Protein 4R3L (pdb70)

GO terms:
  GO:0004596 protein-N-terminal amino-acid acetyltransferase activity (F, IDA)
  GO:0008999 protein-N-terminal-alanine acetyltransferase activity (F, EXP)
  GO:1990189 protein N-terminal-serine acetyltransferase activity (F, EXP)

Foldseek 3Di:
DKDKDFDDLVQLVLVLVQCVVWHDPRDDSVVQVVQCVPVRQLWMFIDDPNHTFKIWGKDWDWAFDLQDPDGDIFIEIETEDIGGHPVPPPPCPRVVSVVSSVVCCCPVVVGFKYKYKDFPPPVVVVVSCVVVVWDQRDKAALPDPVRTIIGITMDTD

Organism: Saccharolobus solfataricus (strain ATCC 35092 / DSM 1617 / JCM 11322 / P2) (NCBI:txid273057)

CATH classification: 3.40.630.30

Secondary structure (DSSP, 8-state):
--EEEE--GGGHHHHHHHHHHH-S----HHHHHHHHHHHGGG-EEEEETTEEEEEEEEEEEEEE-SS-SS--EEEEEEEEEEEE-GGG-SSSHHHHHHHHHHHHHHHHH--SEEEEEEETT-HHHHHHHHHTT-EEEEEETT-STTS--EEEEEEE-/--

Solvent-accessible surface area: 8503 Å² total; per-residue (Å²): 167,48,89,56,78,58,8,144,73,123,4,1,107,64,0,26,104,0,0,102,126,38,31,78,32,73,45,51,108,144,45,0,20,85,18,19,141,99,36,17,100,0,0,27,0,0,21,24,134,143,56,4,2,0,0,0,0,0,111,22,28,166,13,124,13,22,58,98,182,137,106,32,92,17,98,25,0,13,4,6,4,24,9,13,22,110,132,66,110,238,97,32,3,22,55,49,0,0,99,15,0,22,123,7,0,86,85,76,31,111,6,56,0,0,17,3,10,1,41,58,80,46,173,98,16,18,42,34,10,80,178,30,91,0,122,100,50,102,67,42,167,42,82,12,119,108,44,40,53,0,49,8,0,1,61,80,51,20,16

Structure (mmCIF, N/CA/C/O backbone):
data_4R3L
#
_entry.id   4R3L
#
_cell.length_a   35.185
_cell.length_b   58.004
_cell.length_c   84.109
_cell.angle_alpha   90
_cell.angle_beta   90
_cell.angle_gamma   90
#
_symmetry.space_group_name_H-M   'P 21 21 21'
#
loop_
_entity.id
_entity.type
_entity.pdbx_description
1 polymer 'Uncharacterized N-acetyltransferase SSO0209'
2 polymer 'N-terminal 6-mer peptide from Alba'
3 non-polymer 'COENZYME A'
4 water water
#
loop_
_atom_site.group_PDB
_atom_site.id
_atom_site.type_symbol
_atom_site.label_atom_id
_atom_site.label_alt_id
_atom_site.label_comp_id
_atom_site.label_asym_id
_atom_site.label_entity_id
_atom_site.label_seq_id
_atom_site.pdbx_PDB_ins_code
_atom_site.Cartn_x
_atom_site.Cartn_y
_atom_site.Cartn_z
_atom_site.occupancy
_atom_site.B_iso_or_equiv
_atom_site.auth_seq_id
_atom_site.auth_comp_id
_atom_site.auth_asym_id
_atom_site.auth_atom_id
_atom_site.pdbx_PDB_model_num
ATOM 1 N N . ASP A 1 11 ? 8.450 52.438 30.298 1.00 44.57 11 ASP A N 1
ATOM 2 C CA . ASP A 1 11 ? 7.119 52.452 29.695 1.00 40.95 11 ASP A CA 1
ATOM 3 C C . ASP A 1 11 ? 6.595 53.868 29.488 1.00 37.86 11 ASP A C 1
ATOM 4 O O . ASP A 1 11 ? 6.901 54.775 30.272 1.00 39.23 11 ASP A O 1
ATOM 9 N N . PHE A 1 12 ? 5.798 54.045 28.437 1.00 26.71 12 PHE A N 1
ATOM 10 C CA . PHE A 1 12 ? 5.136 55.316 28.176 1.00 25.68 12 PHE A CA 1
ATOM 11 C C . PHE A 1 12 ? 3.631 55.124 28.119 1.00 24.82 12 PHE A C 1
ATOM 12 O O . PHE A 1 12 ? 3.143 54.002 27.997 1.00 22.66 12 PHE A O 1
ATOM 20 N N . THR A 1 13 ? 2.899 56.226 28.215 1.00 20.65 13 THR A N 1
ATOM 21 C CA . THR A 1 13 ? 1.466 56.222 28.012 1.00 20.83 13 THR A CA 1
ATOM 22 C C . THR A 1 13 ? 1.147 57.316 26.995 1.00 23.76 13 THR A C 1
ATOM 23 O O . THR A 1 13 ? 1.980 58.166 26.742 1.00 23.37 13 THR A O 1
ATOM 27 N N . LEU A 1 14 ? -0.050 57.287 26.427 1.00 21.26 14 LEU A N 1
ATOM 28 C CA . LEU A 1 14 ? -0.507 58.362 25.543 1.00 21.96 14 LEU A CA 1
ATOM 29 C C . LEU A 1 14 ? -1.716 59.007 26.147 1.00 22.10 14 LEU A C 1
ATOM 30 O O . LEU A 1 14 ? -2.512 58.333 26.796 1.00 23.02 14 LEU A O 1
ATOM 35 N N . ARG A 1 15 ? -1.879 60.301 25.904 1.00 17.89 15 ARG A N 1
ATOM 36 C CA . ARG A 1 15 ? -3.137 60.958 26.173 1.00 21.38 15 ARG A CA 1
ATOM 37 C C . ARG A 1 15 ? -3.291 62.164 25.246 1.0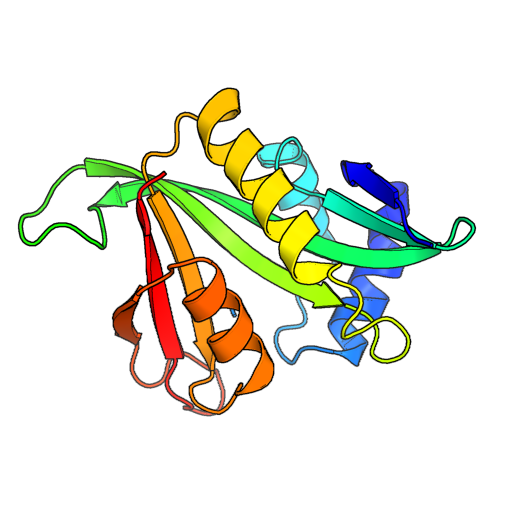0 17.65 15 ARG A C 1
ATOM 38 O O . ARG A 1 15 ? -2.336 62.590 24.580 1.00 19.55 15 ARG A O 1
ATOM 46 N N . ASN A 1 16 ? -4.498 62.687 25.159 1.00 19.23 16 ASN A N 1
ATOM 47 C CA . ASN A 1 16 ? -4.668 63.934 24.415 1.00 20.00 16 ASN A CA 1
ATOM 48 C C . ASN A 1 16 ? -3.844 65.069 25.030 1.00 26.50 16 ASN A C 1
ATOM 49 O O . ASN A 1 16 ? -3.661 65.152 26.264 1.00 23.38 16 ASN A O 1
ATOM 54 N N . ALA A 1 17 ? -3.300 65.922 24.163 1.00 17.75 17 ALA A N 1
ATOM 55 C CA . ALA A 1 17 ? -2.564 67.080 24.621 1.00 20.03 17 ALA A CA 1
ATOM 56 C C . ALA A 1 17 ? -3.472 68.061 25.347 1.00 20.87 17 ALA A C 1
ATOM 57 O O . ALA A 1 17 ? -4.661 68.162 25.029 1.00 19.49 17 ALA A O 1
ATOM 59 N N . ARG A 1 18 ? -2.891 68.799 26.289 1.00 21.78 18 ARG A N 1
ATOM 60 C CA . ARG A 1 18 ? -3.590 69.858 27.027 1.00 22.94 18 ARG A CA 1
ATOM 61 C C . ARG A 1 18 ? -2.775 71.141 26.957 1.00 22.96 18 ARG A C 1
ATOM 62 O O . ARG A 1 18 ? -1.581 71.087 26.672 1.00 21.94 18 ARG A O 1
ATOM 70 N N . MET A 1 19 ? -3.395 72.283 27.257 1.00 23.17 19 MET A N 1
ATOM 71 C CA . MET A 1 19 ? -2.691 73.566 27.158 1.00 26.73 19 MET A CA 1
ATOM 72 C C . MET A 1 19 ? -1.379 73.574 27.930 1.00 26.88 19 MET A C 1
ATOM 73 O O . MET A 1 19 ? -0.385 74.124 27.469 1.00 29.91 19 MET A O 1
ATOM 78 N N . ASP A 1 20 ? -1.372 72.933 29.093 1.00 28.42 20 ASP A N 1
ATOM 79 C CA . ASP A 1 20 ? -0.187 72.907 29.934 1.00 25.80 20 ASP A CA 1
ATOM 80 C C . ASP A 1 20 ? 0.940 72.040 29.383 1.00 29.53 20 ASP A C 1
ATOM 81 O O . ASP A 1 20 ? 2.046 72.063 29.917 1.00 30.52 20 ASP A O 1
ATOM 86 N N . ASP A 1 21 ? 0.671 71.290 28.311 1.00 28.79 21 ASP A N 1
ATOM 87 C CA . ASP A 1 21 ? 1.724 70.534 27.628 1.00 26.62 21 ASP A CA 1
ATOM 88 C C . ASP A 1 21 ? 2.544 71.357 26.640 1.00 26.15 21 ASP A C 1
ATOM 89 O O . ASP A 1 21 ? 3.632 70.931 26.250 1.00 23.02 21 ASP A O 1
ATOM 94 N N . ILE A 1 22 ? 2.016 72.501 26.209 1.00 22.25 22 ILE A N 1
ATOM 95 C CA . ILE A 1 22 ? 2.593 73.227 25.072 1.00 22.04 22 ILE A CA 1
ATOM 96 C C . ILE A 1 22 ? 4.053 73.607 25.280 1.00 25.96 22 ILE A C 1
ATOM 97 O O . ILE A 1 22 ? 4.854 73.507 24.355 1.00 23.17 22 ILE A O 1
ATOM 102 N N . ASP A 1 23 ? 4.411 74.028 26.492 1.00 26.46 23 ASP A N 1
ATOM 103 C CA . ASP A 1 23 ? 5.796 74.408 26.763 1.00 28.28 23 ASP A CA 1
ATOM 104 C C . ASP A 1 23 ? 6.772 73.257 26.490 1.00 24.90 23 ASP A C 1
ATOM 105 O O . ASP A 1 23 ? 7.824 73.464 25.883 1.00 24.54 23 ASP A O 1
ATOM 110 N N . GLN A 1 24 ? 6.424 72.049 26.919 1.00 22.96 24 GLN A N 1
ATOM 111 C CA . GLN A 1 24 ? 7.301 70.905 26.698 1.00 23.49 24 GLN A CA 1
ATOM 112 C C . GLN A 1 24 ? 7.294 70.486 25.225 1.00 21.54 24 GLN A C 1
ATOM 113 O O . GLN A 1 24 ? 8.307 70.068 24.686 1.00 24.40 24 GLN A O 1
ATOM 119 N N . ILE A 1 25 ? 6.134 70.587 24.595 1.00 21.02 25 ILE A N 1
ATOM 120 C CA . ILE A 1 25 ? 6.000 70.294 23.168 1.00 21.53 25 ILE A CA 1
ATOM 121 C C . ILE A 1 25 ? 6.896 71.185 22.323 1.00 24.85 25 ILE A C 1
ATOM 122 O O . ILE A 1 25 ? 7.576 70.714 21.410 1.00 23.02 25 ILE A O 1
ATOM 127 N N . ILE A 1 26 ? 6.907 72.479 22.636 1.00 19.42 26 ILE A N 1
ATOM 128 C CA . ILE A 1 26 ? 7.754 73.419 21.923 1.00 22.24 26 ILE A CA 1
ATOM 129 C C . ILE A 1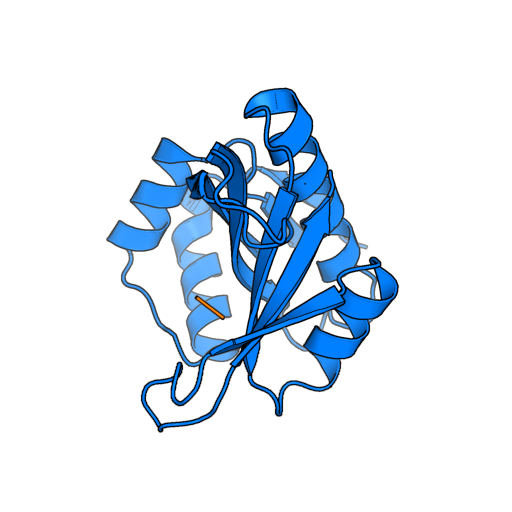 26 ? 9.220 73.062 22.120 1.00 23.12 26 ILE A C 1
ATOM 130 O O . ILE A 1 26 ? 9.990 73.069 21.167 1.00 26.56 26 ILE A O 1
ATOM 135 N N . LYS A 1 27 ? 9.592 72.733 23.352 1.00 22.80 27 LYS A N 1
ATOM 136 C CA . LYS A 1 27 ? 10.952 72.311 23.651 1.00 28.44 27 LYS A CA 1
ATOM 137 C C . LYS A 1 27 ? 11.380 71.138 22.783 1.00 27.97 27 LYS A C 1
ATOM 138 O O . LYS A 1 27 ? 12.462 71.147 22.197 1.00 28.92 27 LYS A O 1
ATOM 144 N N . ILE A 1 28 ? 10.524 70.123 22.710 1.00 24.92 28 ILE A N 1
ATOM 145 C CA . ILE A 1 28 ? 10.784 68.952 21.876 1.00 21.12 28 ILE A CA 1
ATOM 146 C C . ILE A 1 28 ? 10.942 69.348 20.411 1.00 26.19 28 ILE A C 1
ATOM 147 O O . ILE A 1 28 ? 11.858 68.911 19.712 1.00 26.81 28 ILE A O 1
ATOM 152 N N . ASN A 1 29 ? 10.036 70.196 19.951 1.00 21.73 29 ASN A N 1
ATOM 153 C CA . ASN A 1 29 ? 10.057 70.657 18.579 1.00 23.88 29 ASN A CA 1
ATOM 154 C C . ASN A 1 29 ? 11.369 71.394 18.278 1.00 29.05 29 ASN A C 1
ATOM 155 O O . ASN A 1 29 ? 12.014 71.147 17.255 1.00 26.23 29 ASN A O 1
ATOM 160 N N . ARG A 1 30 ? 11.767 72.275 19.194 1.00 30.17 30 ARG A N 1
ATOM 161 C CA . ARG A 1 30 ? 12.996 73.047 19.028 1.00 36.34 30 ARG A CA 1
ATOM 162 C C . ARG A 1 30 ? 14.218 72.137 18.949 1.00 34.76 30 ARG A C 1
ATOM 163 O O . ARG A 1 30 ? 15.138 72.395 18.177 1.00 38.56 30 ARG A O 1
ATOM 171 N N . LEU A 1 31 ? 14.206 71.051 19.717 1.00 32.57 31 LEU A N 1
ATOM 172 C CA . LEU A 1 31 ? 15.338 70.129 19.761 1.00 36.76 31 LEU A CA 1
ATOM 173 C C . LEU A 1 31 ? 15.394 69.123 18.608 1.00 40.20 31 LEU A C 1
ATOM 174 O O . LEU A 1 31 ? 16.465 68.603 18.288 1.00 43.19 31 LEU A O 1
ATOM 179 N N . THR A 1 32 ? 14.255 68.835 17.987 1.00 32.20 32 THR A N 1
ATOM 180 C CA . THR A 1 32 ? 14.196 67.700 17.072 1.00 31.75 32 THR A CA 1
ATOM 181 C C . THR A 1 32 ? 13.851 68.069 15.643 1.00 32.09 32 THR A C 1
ATOM 182 O O . THR A 1 32 ? 14.027 67.257 14.743 1.00 32.82 32 THR A O 1
ATOM 186 N N . LEU A 1 33 ? 13.361 69.286 15.426 1.00 32.21 33 LEU A N 1
ATOM 187 C CA . LEU A 1 33 ? 12.858 69.666 14.114 1.00 29.97 33 LEU A CA 1
ATOM 188 C C . LEU A 1 33 ? 13.332 71.068 13.699 1.00 37.55 33 LEU A C 1
ATOM 189 O O . LEU A 1 33 ? 13.680 71.888 14.546 1.00 36.33 33 LEU A O 1
ATOM 194 N N . PRO A 1 34 ? 13.358 71.337 12.384 1.00 48.11 34 PRO A N 1
ATOM 195 C CA . PRO A 1 34 ? 13.737 72.658 11.872 1.00 44.68 34 PRO A CA 1
ATOM 196 C C . PRO A 1 34 ? 12.563 73.634 11.742 1.00 48.46 34 PRO A C 1
ATOM 197 O O . PRO A 1 34 ? 12.782 74.845 11.717 1.00 43.98 34 PRO A O 1
ATOM 201 N N . GLU A 1 35 ? 11.345 73.110 11.638 1.00 44.87 35 GLU A N 1
ATOM 202 C CA . GLU A 1 35 ? 10.147 73.940 11.554 1.00 43.35 35 GLU A CA 1
ATOM 203 C C . GLU A 1 35 ? 9.703 74.369 12.946 1.00 42.29 35 GLU A C 1
ATOM 204 O O . GLU A 1 35 ? 8.882 73.705 13.575 1.00 41.26 35 GLU A O 1
ATOM 210 N N . ASN A 1 36 ? 10.250 75.474 13.435 1.00 41.07 36 ASN A N 1
ATOM 211 C CA . ASN A 1 36 ? 9.938 75.910 14.785 1.00 38.47 36 ASN A CA 1
ATOM 212 C C . ASN A 1 36 ? 8.790 76.915 14.800 1.00 37.07 36 ASN A C 1
ATOM 213 O O . ASN A 1 36 ? 8.979 78.126 14.759 1.00 37.69 36 ASN A O 1
ATOM 218 N N . TYR A 1 37 ? 7.591 76.362 14.860 1.00 26.85 3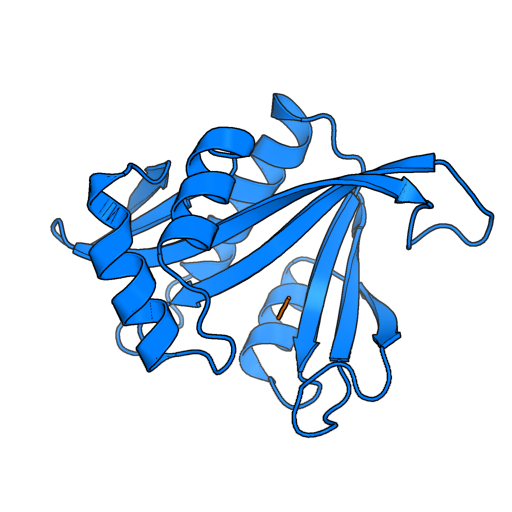7 TYR A N 1
ATOM 219 C CA . TYR A 1 37 ? 6.353 77.112 14.946 1.00 23.71 37 TYR A CA 1
ATOM 220 C C . TYR A 1 37 ? 6.259 77.919 16.238 1.00 24.07 37 TYR A C 1
ATOM 221 O O . TYR A 1 37 ? 6.826 77.538 17.255 1.00 24.65 37 TYR A O 1
ATOM 230 N N . PRO A 1 38 ? 5.522 79.033 16.200 1.00 23.42 38 PRO A N 1
ATOM 231 C CA . PRO A 1 38 ? 5.330 79.855 17.398 1.00 21.46 38 PRO A CA 1
ATOM 232 C C . PRO A 1 38 ? 4.285 79.275 18.336 1.00 24.12 38 PRO A C 1
ATOM 233 O O . PRO A 1 38 ? 3.461 78.473 17.913 1.00 18.61 38 PRO A O 1
ATOM 237 N N . TYR A 1 39 ? 4.312 79.706 19.595 1.00 24.27 39 TYR A N 1
ATOM 238 C CA . TYR A 1 39 ? 3.363 79.240 20.599 1.00 20.94 39 TYR A CA 1
ATOM 239 C C . TYR A 1 39 ? 1.897 79.297 20.121 1.00 19.43 39 TYR A C 1
ATOM 240 O O . TYR A 1 39 ? 1.144 78.353 20.338 1.00 19.43 39 TYR A O 1
ATOM 249 N N . TYR A 1 40 ? 1.489 80.393 19.468 1.00 19.73 40 TYR A N 1
ATOM 250 C CA . TYR A 1 40 ? 0.088 80.542 19.082 1.00 18.56 40 TYR A CA 1
ATOM 251 C C . TYR A 1 40 ? -0.342 79.485 18.059 1.00 18.43 40 TYR A C 1
ATOM 252 O O . TYR A 1 40 ? -1.512 79.119 17.975 1.00 17.84 40 TYR A O 1
ATOM 261 N N . PHE A 1 41 ? 0.617 79.017 17.269 1.00 16.50 41 PHE A N 1
ATOM 262 C CA . PHE A 1 41 ? 0.351 77.976 16.276 1.00 18.63 41 PHE A CA 1
ATOM 263 C C . PHE A 1 41 ? -0.042 76.669 16.990 1.00 15.52 41 PHE A C 1
ATOM 264 O O . PHE A 1 41 ? -1.044 76.037 16.641 1.00 16.35 41 PHE A O 1
ATOM 272 N N . PHE A 1 42 ? 0.734 76.278 17.991 1.00 17.67 42 PHE A N 1
ATOM 273 C CA . PHE A 1 42 ? 0.416 75.071 18.755 1.00 19.16 42 PHE A CA 1
ATOM 274 C C . PHE A 1 42 ? -0.934 75.231 19.441 1.00 19.22 42 PHE A C 1
ATOM 275 O O . PHE A 1 42 ? -1.747 74.319 19.426 1.00 16.54 42 PHE A O 1
ATOM 283 N N . VAL A 1 43 ? -1.199 76.414 19.998 1.00 16.46 43 VAL A N 1
ATOM 284 C CA . VAL A 1 43 ? -2.450 76.633 20.712 1.00 16.66 43 VAL A CA 1
ATOM 285 C C . VAL A 1 43 ? -3.650 76.505 19.784 1.00 18.48 43 VAL A C 1
ATOM 286 O O . VAL A 1 43 ? -4.652 75.875 20.141 1.00 18.66 43 VAL A O 1
ATOM 290 N N . GLU A 1 44 ? -3.560 77.068 18.583 1.00 18.28 44 GLU A N 1
ATOM 291 C CA . GLU A 1 44 ? -4.710 77.011 17.693 1.00 18.59 44 GLU A CA 1
ATOM 292 C C . GLU A 1 44 ? -4.978 75.596 17.209 1.00 20.33 44 GLU A C 1
ATOM 293 O O . GLU A 1 44 ? -6.127 75.206 17.047 1.00 19.20 44 GLU A O 1
ATOM 299 N N . HIS A 1 45 ? -3.923 74.831 16.962 1.00 16.68 45 HIS A N 1
ATOM 300 C CA . HIS A 1 45 ? -4.141 73.451 16.527 1.00 16.29 45 HIS A CA 1
ATOM 301 C C . HIS A 1 45 ? -4.711 72.617 17.668 1.00 18.73 45 HIS A C 1
ATOM 302 O O . HIS A 1 45 ? -5.527 71.717 17.439 1.00 20.55 45 HIS A O 1
ATOM 309 N N . LEU A 1 46 ? -4.310 72.914 18.903 1.00 16.24 46 LEU A N 1
ATOM 310 C CA . LEU A 1 46 ? -4.895 72.205 20.035 1.00 18.27 46 LEU A CA 1
ATOM 311 C C . LEU A 1 46 ? -6.379 72.571 20.175 1.00 20.55 46 LEU A C 1
ATOM 312 O O . LEU A 1 46 ? -7.217 71.700 20.350 1.00 21.13 46 LEU A O 1
ATOM 317 N N . LYS A 1 47 ? -6.721 73.854 20.051 1.00 23.84 47 LYS A N 1
ATOM 318 C CA . LYS A 1 47 ? -8.117 74.239 20.200 1.00 22.87 47 LYS A CA 1
ATOM 319 C C . LYS A 1 47 ? -9.010 73.797 19.036 1.00 21.27 47 LYS A C 1
ATOM 320 O O . LYS A 1 47 ? -10.174 73.464 19.244 1.00 27.58 47 LYS A O 1
ATOM 326 N N . GLU A 1 48 ? -8.480 73.786 17.819 1.00 20.27 48 GLU A N 1
ATOM 327 C CA . GLU A 1 48 ? -9.296 73.432 16.666 1.00 21.62 48 GLU A CA 1
ATOM 328 C C . GLU A 1 48 ? -9.363 71.918 16.383 1.00 23.85 48 GLU A C 1
ATOM 329 O O . GLU A 1 48 ? -10.385 71.423 15.900 1.00 22.91 48 GLU A O 1
ATOM 335 N N . TYR A 1 49 ? -8.278 71.193 16.656 1.00 23.18 49 TYR A N 1
ATOM 336 C CA . TYR A 1 49 ? -8.190 69.774 16.252 1.00 21.21 49 TYR A CA 1
ATOM 337 C C . TYR A 1 49 ? -7.694 68.900 17.388 1.00 22.27 49 TYR A C 1
ATOM 338 O O . TYR A 1 49 ? -7.025 67.879 17.162 1.00 20.29 49 TYR A O 1
ATOM 347 N N . GLY A 1 50 ? -8.041 69.290 18.608 1.00 18.29 50 GLY A N 1
ATOM 348 C CA . GLY A 1 50 ? -7.475 68.698 19.801 1.00 19.22 50 GLY A CA 1
ATOM 349 C C . GLY A 1 50 ? -7.733 67.215 19.988 1.00 19.22 50 GLY A C 1
ATOM 350 O O . GLY A 1 50 ? -6.941 66.541 20.629 1.00 19.04 50 GLY A O 1
ATOM 351 N N . LEU A 1 51 ? -8.825 66.703 19.438 1.00 22.91 51 LEU A N 1
AT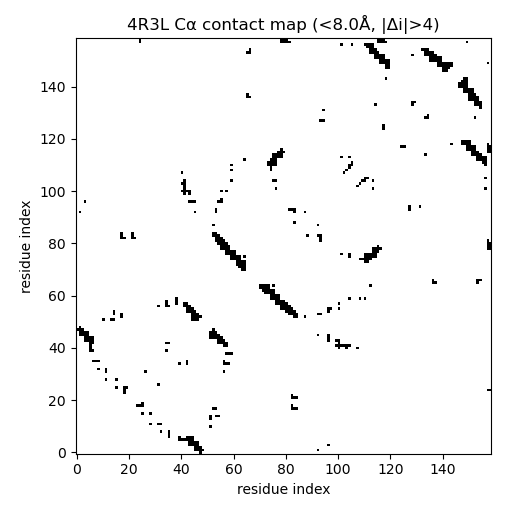OM 352 C CA . LEU A 1 51 ? -9.153 65.291 19.632 1.00 21.45 51 LEU A CA 1
ATOM 353 C C . LEU A 1 51 ? -8.138 64.374 18.966 1.00 22.42 51 LEU A C 1
ATOM 354 O O . LEU A 1 51 ? -7.998 63.197 19.357 1.00 19.89 51 LEU A O 1
ATOM 359 N N . ALA A 1 52 ? -7.415 64.906 17.981 1.00 16.69 52 ALA A N 1
ATOM 360 C CA . ALA A 1 52 ? -6.414 64.107 17.264 1.00 20.49 52 ALA A CA 1
ATOM 361 C C . ALA A 1 52 ? -4.971 64.519 17.615 1.00 20.09 52 ALA A C 1
ATOM 362 O O . ALA A 1 52 ? -4.006 64.041 16.987 1.00 15.59 52 ALA A O 1
ATOM 364 N N . PHE A 1 53 ? -4.835 65.373 18.635 1.00 16.54 53 PHE A N 1
ATOM 365 C CA . PHE A 1 53 ? -3.550 65.919 19.086 1.00 15.23 53 PHE A CA 1
ATOM 366 C C . PHE A 1 53 ? -3.140 65.133 20.335 1.00 17.78 53 PHE A C 1
ATOM 367 O O . PHE A 1 53 ? -3.735 65.286 21.414 1.00 17.79 53 PHE A O 1
ATOM 375 N N . PHE A 1 54 ? -2.141 64.273 20.205 1.00 15.68 54 PHE A N 1
ATOM 376 C CA . PHE A 1 54 ? -1.746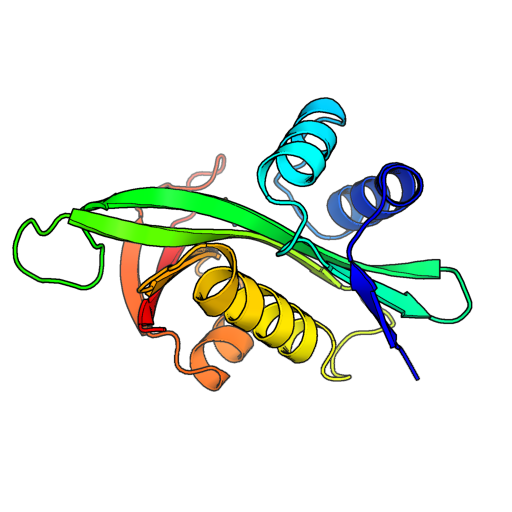 63.446 21.329 1.00 18.51 54 PHE A CA 1
ATOM 377 C C . PHE A 1 54 ? -0.331 63.734 21.811 1.00 16.90 54 PHE A C 1
ATOM 378 O O . PHE A 1 54 ? 0.518 64.197 21.049 1.00 16.87 54 PHE A O 1
ATOM 386 N N . VAL A 1 55 ? -0.089 63.441 23.085 1.00 15.69 55 VAL A N 1
ATOM 387 C CA . VAL A 1 55 ? 1.261 63.445 23.629 1.00 14.50 55 VAL A CA 1
ATOM 388 C C . VAL A 1 55 ? 1.591 62.070 24.199 1.00 17.32 55 VAL A C 1
ATOM 389 O O . VAL A 1 55 ? 0.695 61.326 24.577 1.00 18.80 55 VAL A O 1
ATOM 393 N N . ALA A 1 56 ? 2.882 61.752 24.220 1.00 17.24 56 ALA A N 1
ATOM 394 C CA . ALA A 1 56 ? 3.416 60.558 24.869 1.00 19.39 56 ALA A CA 1
ATOM 395 C C . A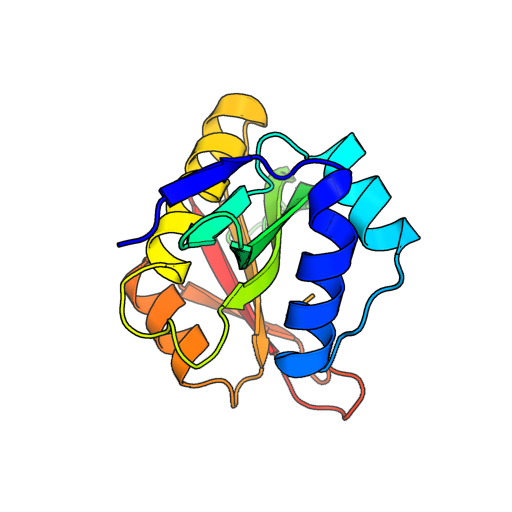LA A 1 56 ? 4.060 60.996 26.160 1.00 22.68 56 ALA A C 1
ATOM 396 O O . ALA A 1 56 ? 4.811 61.980 26.177 1.00 21.14 56 ALA A O 1
ATOM 398 N N . ILE A 1 57 ? 3.765 60.274 27.233 1.00 21.64 57 ILE A N 1
ATOM 399 C CA . ILE A 1 57 ? 4.210 60.652 28.564 1.00 25.47 57 ILE A CA 1
ATOM 400 C C . ILE A 1 57 ? 5.110 59.585 29.171 1.00 27.96 57 ILE A C 1
ATOM 401 O O . ILE A 1 57 ? 4.777 58.405 29.127 1.00 23.15 57 ILE A O 1
ATOM 406 N N . VAL A 1 58 ? 6.251 60.000 29.714 1.00 26.19 58 VAL A N 1
ATOM 407 C CA . VAL A 1 58 ? 7.044 59.136 30.584 1.00 28.03 58 VAL A CA 1
ATOM 408 C C . VAL A 1 58 ? 7.244 59.821 31.931 1.00 35.11 58 VAL A C 1
ATOM 409 O O . VAL A 1 58 ? 7.772 60.934 31.985 1.00 34.77 58 VAL A O 1
ATOM 413 N N . ASP A 1 59 ? 6.825 59.153 33.005 1.00 37.30 59 ASP A N 1
ATOM 414 C CA . ASP A 1 59 ? 6.884 59.704 34.366 1.00 45.28 59 ASP A CA 1
ATOM 415 C C . ASP A 1 59 ? 6.580 61.207 34.425 1.00 45.22 59 ASP A C 1
ATOM 416 O O . ASP A 1 59 ? 7.454 62.025 34.734 1.00 46.10 59 ASP A O 1
ATOM 421 N N . ASN A 1 60 ? 5.342 61.548 34.082 1.00 41.41 60 ASN A N 1
ATOM 422 C CA . ASN A 1 60 ? 4.837 62.922 34.130 1.00 48.41 60 ASN A CA 1
ATOM 423 C C . ASN A 1 60 ? 5.508 63.914 33.166 1.00 44.70 60 ASN A C 1
ATOM 424 O O . ASN A 1 60 ? 5.185 65.100 33.189 1.00 51.31 60 ASN A O 1
ATOM 429 N N . SER A 1 61 ? 6.434 63.452 32.330 1.00 35.13 61 SER A N 1
ATOM 430 C CA . SER A 1 61 ? 7.042 64.332 31.322 1.00 33.66 61 SER A CA 1
ATOM 431 C C . SER A 1 61 ? 6.551 64.012 29.908 1.00 29.27 61 SER A C 1
ATOM 432 O O . SER A 1 61 ? 6.371 62.855 29.561 1.00 25.44 61 SER A O 1
ATOM 435 N N . VAL A 1 62 ? 6.343 65.041 29.090 1.00 29.64 62 VAL A N 1
ATOM 436 C CA . VAL A 1 62 ? 6.037 64.820 27.673 1.00 22.71 62 VAL A CA 1
ATOM 437 C C . VAL A 1 62 ? 7.318 64.450 26.943 1.00 25.01 62 VAL A C 1
ATOM 438 O O . VAL A 1 62 ? 8.307 65.174 27.030 1.00 25.71 62 VAL A O 1
ATOM 442 N N . VAL A 1 63 ? 7.320 63.323 26.233 1.00 22.45 63 VAL A N 1
ATOM 443 C CA . VAL A 1 63 ? 8.505 62.915 25.492 1.00 21.38 63 VAL A CA 1
ATOM 444 C C . VAL A 1 63 ? 8.266 62.840 23.983 1.00 21.71 63 VAL A C 1
ATOM 445 O O . VAL A 1 63 ? 9.189 62.578 23.213 1.00 23.43 63 VAL A O 1
ATOM 449 N N . GLY A 1 64 ? 7.032 63.078 23.556 1.00 23.02 64 GLY A N 1
ATOM 450 C CA . GLY A 1 64 ? 6.720 63.045 22.139 1.00 17.96 64 GLY A CA 1
ATOM 451 C C . GLY A 1 64 ? 5.351 63.621 21.891 1.00 19.03 64 GLY A C 1
ATOM 452 O O . GLY A 1 64 ? 4.567 63.753 22.828 1.00 16.67 64 GLY A O 1
ATOM 453 N N . TYR A 1 65 ? 5.058 63.991 20.644 1.00 15.27 65 TYR A N 1
ATOM 454 C CA . TYR A 1 65 ? 3.737 64.522 20.355 1.00 13.67 65 TYR A CA 1
ATOM 455 C C . TYR A 1 65 ? 3.413 64.343 18.895 1.00 14.42 65 TYR A C 1
ATOM 456 O O . TYR A 1 65 ? 4.309 64.131 18.068 1.00 15.25 65 TYR A O 1
ATOM 465 N N . ILE A 1 66 ? 2.132 64.461 18.574 1.00 12.45 66 ILE A N 1
ATOM 466 C CA . ILE A 1 66 ? 1.707 64.550 17.190 1.00 12.57 66 ILE A CA 1
ATOM 467 C C . ILE A 1 66 ? 0.655 65.639 17.078 1.00 14.67 66 ILE A C 1
ATOM 468 O O . ILE A 1 66 ? -0.327 65.638 17.812 1.00 14.58 66 ILE A O 1
ATOM 473 N N . MET A 1 67 ? 0.885 66.577 16.161 1.00 14.29 67 MET A N 1
ATOM 474 C CA . MET A 1 67 ? -0.023 67.707 15.972 1.00 11.81 67 MET A CA 1
ATOM 475 C C . MET A 1 67 ? -0.694 67.613 14.619 1.00 14.01 67 MET A C 1
ATOM 476 O O . MET A 1 67 ? -0.013 67.622 13.598 1.00 16.38 67 MET A O 1
ATOM 481 N N . PRO A 1 68 ? -2.034 67.528 14.604 1.00 13.93 68 PRO A N 1
ATOM 482 C CA . PRO A 1 68 ? -2.803 67.319 13.385 1.00 16.12 68 PRO A CA 1
ATOM 483 C C . PRO A 1 68 ? -3.429 68.602 12.848 1.00 18.10 68 PRO A C 1
ATOM 484 O O . PRO A 1 68 ? -3.506 69.608 13.564 1.00 17.94 68 PRO A O 1
ATOM 488 N N . ARG A 1 69 ? -3.889 68.535 11.604 1.00 18.82 69 ARG A N 1
ATOM 489 C CA . ARG A 1 69 ? -4.746 69.564 11.027 1.00 19.23 69 ARG A CA 1
ATOM 490 C C . ARG A 1 69 ? -5.830 68.837 10.247 1.00 20.59 69 ARG A C 1
ATOM 491 O O . ARG A 1 69 ? -5.538 67.874 9.544 1.00 23.73 69 ARG A O 1
ATOM 499 N N . ILE A 1 70 ? -7.076 69.275 10.375 1.00 18.25 70 ILE A N 1
ATOM 500 C CA . ILE A 1 70 ? -8.173 68.624 9.672 1.00 19.65 70 ILE A CA 1
ATOM 501 C C . ILE A 1 70 ? -8.616 69.509 8.502 1.00 21.31 70 ILE A C 1
ATOM 502 O O . ILE A 1 70 ? -8.802 70.719 8.676 1.00 23.86 70 ILE A O 1
ATOM 507 N N . GLU A 1 71 ? -8.764 68.916 7.319 1.00 19.11 71 GLU A N 1
ATOM 508 C CA . GLU A 1 71 ? -9.007 69.703 6.101 1.00 24.02 71 GLU A CA 1
ATOM 509 C C . GLU A 1 71 ? -10.147 69.142 5.246 1.00 21.38 71 GLU A C 1
ATOM 510 O O . GLU A 1 71 ? -10.518 67.991 5.389 1.00 20.59 71 GLU A O 1
ATOM 516 N N . TRP A 1 72 ? -10.709 69.966 4.369 1.00 21.30 72 TRP A N 1
ATOM 517 C CA . TRP A 1 72 ? -11.664 69.468 3.374 1.00 21.65 72 TRP A CA 1
ATOM 518 C C . TRP A 1 72 ? -11.198 69.974 2.025 1.00 21.28 72 TRP A C 1
ATOM 519 O O . TRP A 1 72 ? -10.928 71.162 1.863 1.00 23.47 72 TRP A O 1
ATOM 530 N N . GLY A 1 73 ? -11.054 69.078 1.056 1.00 22.36 73 GLY A N 1
ATOM 531 C CA . GLY A 1 73 ? -10.511 69.510 -0.213 1.00 23.25 73 GLY A CA 1
ATOM 532 C C . GLY A 1 73 ? -10.158 68.353 -1.111 1.00 25.47 73 GLY A C 1
ATOM 533 O O . GLY A 1 73 ? -10.508 67.212 -0.832 1.00 26.60 73 GLY A O 1
ATOM 534 N N . PHE A 1 74 ? -9.459 68.664 -2.192 1.00 22.69 74 PHE A N 1
ATOM 535 C CA . PHE A 1 74 ? -9.118 67.671 -3.181 1.00 23.28 74 PHE A CA 1
ATOM 536 C C . PHE A 1 74 ? -8.215 66.580 -2.592 1.00 27.06 74 PHE A C 1
ATOM 537 O O . PHE A 1 74 ? -7.258 66.856 -1.869 1.00 24.48 74 PHE A O 1
ATOM 545 N N . SER A 1 75 ? -8.564 65.336 -2.894 1.00 23.59 75 SER A N 1
ATOM 546 C CA . SER A 1 75 ? -7.778 64.178 -2.495 1.00 25.26 75 SER A CA 1
ATOM 547 C C . SER A 1 75 ? -6.400 64.212 -3.144 1.00 30.59 75 SER A C 1
ATOM 548 O O . SER A 1 75 ? -6.261 64.643 -4.287 1.00 29.45 75 SER A O 1
ATOM 551 N N . ASN A 1 76 ? -5.372 63.782 -2.420 1.00 31.04 76 ASN A N 1
ATOM 552 C CA . ASN A 1 76 ? -4.041 63.705 -3.013 1.00 31.26 76 ASN A CA 1
ATOM 553 C C . ASN A 1 76 ? -3.683 62.261 -3.305 1.00 32.50 76 ASN A C 1
ATOM 554 O O . ASN A 1 76 ? -2.540 61.941 -3.625 1.00 36.44 76 ASN A O 1
ATOM 559 N N . ILE A 1 77 ? -4.681 61.394 -3.190 1.00 32.03 77 ILE A N 1
ATOM 560 C CA . ILE A 1 77 ? -4.540 59.999 -3.568 1.00 36.60 77 ILE A CA 1
ATOM 561 C C . ILE A 1 77 ? -5.225 59.741 -4.907 1.00 45.87 77 ILE A C 1
ATOM 562 O O . ILE A 1 77 ? -4.674 59.071 -5.778 1.00 46.62 77 ILE A O 1
ATOM 567 N N . LYS A 1 78 ? -6.419 60.297 -5.075 1.00 49.09 78 LYS A N 1
ATOM 568 C CA . LYS A 1 78 ? -7.214 60.048 -6.275 1.00 54.72 78 LYS A CA 1
ATOM 569 C C . LYS A 1 78 ? -6.668 60.736 -7.528 1.00 60.55 78 LYS A C 1
ATOM 570 O O . LYS A 1 78 ? -6.225 61.887 -7.486 1.00 60.84 78 LYS A O 1
ATOM 576 N N . GLN A 1 79 ? -6.714 60.007 -8.641 1.00 71.19 79 GLN A N 1
ATOM 577 C CA . GLN A 1 79 ? -6.272 60.504 -9.940 1.00 76.34 79 GLN A CA 1
ATOM 578 C C . GLN A 1 79 ? -7.095 61.706 -10.392 1.00 74.26 79 GLN A C 1
ATOM 579 O O . GLN A 1 79 ? -6.568 62.658 -10.970 1.00 75.69 79 GLN A O 1
ATOM 585 N N . LEU A 1 80 ? -8.394 61.644 -10.120 1.00 67.54 80 LEU A N 1
ATOM 586 C CA . LEU A 1 80 ? -9.344 62.656 -10.561 1.00 64.02 80 LEU A CA 1
ATOM 587 C C . LEU A 1 80 ? -9.634 63.667 -9.454 1.00 60.28 80 LEU A C 1
ATOM 588 O O . LEU A 1 80 ? -9.636 63.300 -8.275 1.00 57.86 80 LEU A O 1
ATOM 593 N N . PRO A 1 81 ? -9.868 64.945 -9.821 1.00 58.34 81 PRO A N 1
ATOM 594 C CA . PRO A 1 81 ? -10.301 65.939 -8.828 1.00 53.66 81 PRO A CA 1
ATOM 595 C C . PRO A 1 81 ? -11.540 65.482 -8.052 1.00 52.15 81 PRO A C 1
ATOM 596 O O . PRO A 1 81 ? -12.646 65.442 -8.595 1.00 49.77 81 PRO A O 1
ATOM 600 N N . SER A 1 82 ? -11.327 65.134 -6.784 1.00 43.52 82 SER A N 1
ATOM 601 C CA . SER A 1 82 ? -12.366 64.590 -5.910 1.00 38.13 82 SER A CA 1
ATOM 602 C C . SER A 1 82 ? -12.251 65.208 -4.516 1.00 38.12 82 SER A C 1
ATOM 603 O O . SER A 1 82 ? -11.178 65.164 -3.916 1.00 33.24 82 SER A O 1
ATOM 606 N N . LEU A 1 83 ? -13.340 65.781 -4.005 1.00 35.29 83 LEU A N 1
ATOM 607 C CA . LEU A 1 83 ? -13.314 66.453 -2.701 1.00 35.66 83 LEU A CA 1
ATOM 608 C C . LEU A 1 83 ? -13.520 65.494 -1.531 1.00 35.28 83 LEU A C 1
ATOM 609 O O . LEU A 1 83 ? -14.494 64.751 -1.497 1.00 37.05 83 LEU A O 1
ATOM 614 N N . VAL A 1 84 ? -12.601 65.527 -0.566 1.00 26.77 84 VAL A N 1
ATOM 615 C CA . VAL A 1 84 ? -12.639 64.615 0.577 1.00 24.03 84 VAL A CA 1
ATOM 616 C C . VAL A 1 84 ? -12.236 65.317 1.877 1.00 24.48 84 VAL A C 1
ATOM 617 O O . VAL A 1 84 ? -11.588 66.367 1.858 1.00 22.72 84 VAL A O 1
ATOM 621 N N . ARG A 1 85 ? -12.623 64.741 3.009 1.00 23.70 85 ARG A N 1
ATOM 622 C CA . ARG A 1 85 ? -12.099 65.186 4.302 1.00 26.41 85 ARG A CA 1
ATOM 623 C C . ARG A 1 85 ? -10.734 64.549 4.539 1.00 21.79 85 ARG A C 1
ATOM 624 O O . ARG A 1 85 ? -10.571 63.339 4.358 1.00 24.78 85 ARG A O 1
ATOM 632 N N . LYS A 1 86 ? -9.754 65.359 4.933 1.00 22.95 86 LYS A N 1
ATOM 633 C CA . LYS A 1 86 ? -8.378 64.888 5.045 1.00 22.53 86 LYS A CA 1
ATOM 634 C C . LYS A 1 86 ? -7.803 65.192 6.422 1.00 23.53 86 LYS A C 1
ATOM 635 O O . LYS A 1 86 ? -8.026 66.278 6.961 1.00 22.45 86 LYS A O 1
ATOM 641 N N . GLY A 1 87 ? -7.038 64.255 6.974 1.00 19.75 87 GLY A N 1
ATOM 642 C CA . GLY A 1 87 ? -6.278 64.538 8.176 1.00 17.77 87 GLY A CA 1
ATOM 643 C C . GLY A 1 87 ? -4.833 64.746 7.762 1.00 18.93 87 GLY A C 1
ATOM 644 O O . GLY A 1 87 ? -4.301 64.016 6.939 1.00 21.05 87 GLY A O 1
ATOM 645 N N . HIS A 1 88 ? -4.212 65.776 8.314 1.00 18.50 88 HIS A N 1
ATOM 646 C CA . HIS A 1 88 ? -2.885 66.183 7.895 1.00 17.51 88 HIS A CA 1
ATOM 647 C C . HIS A 1 88 ? -2.001 66.176 9.124 1.00 18.31 88 HIS A C 1
ATOM 648 O O . HIS A 1 88 ? -2.308 66.856 10.098 1.00 19.56 88 HIS A O 1
ATOM 655 N N . VAL A 1 89 ? -0.918 65.408 9.108 1.00 14.69 89 VAL A N 1
ATOM 656 C CA . VAL A 1 89 ? 0.018 65.454 10.228 1.00 13.34 89 VAL A CA 1
ATOM 657 C C . VAL A 1 89 ? 0.926 66.638 10.048 1.00 17.50 89 VAL A C 1
ATOM 658 O O . VAL A 1 89 ? 1.723 66.657 9.118 1.00 16.60 89 VAL A O 1
ATOM 662 N N . VAL A 1 90 ? 0.821 67.618 10.934 1.00 12.42 90 VAL A N 1
ATOM 663 C CA . VAL A 1 90 ? 1.591 68.850 10.770 1.00 18.02 90 VAL A CA 1
ATOM 664 C C . VAL A 1 90 ? 2.992 68.628 11.315 1.00 25.20 90 VAL A C 1
ATOM 665 O O . VAL A 1 90 ? 3.999 69.032 10.716 1.00 21.69 90 VAL A O 1
ATOM 669 N N . SER A 1 91 ? 3.059 67.915 12.431 1.00 16.76 91 SER A N 1
ATOM 670 C CA . SER A 1 91 ? 4.319 67.744 13.117 1.00 17.80 91 SER A CA 1
ATOM 671 C C . SER A 1 91 ? 4.249 66.507 14.005 1.00 23.23 91 SER A C 1
ATOM 672 O O . SER A 1 91 ? 3.250 66.282 14.682 1.00 19.09 91 SER A O 1
ATOM 675 N N . ILE A 1 92 ? 5.304 65.698 13.980 1.00 19.69 92 ILE A N 1
ATOM 676 C CA . ILE A 1 92 ? 5.441 64.593 14.920 1.00 18.41 92 ILE A CA 1
ATOM 677 C C . ILE A 1 92 ? 6.912 64.474 15.325 1.00 19.47 92 ILE A C 1
ATOM 678 O O . ILE A 1 92 ? 7.818 64.559 14.492 1.00 23.60 92 ILE A O 1
ATOM 683 N N . ALA A 1 93 ? 7.155 64.330 16.613 1.00 17.41 93 ALA A N 1
ATOM 684 C CA . ALA A 1 93 ? 8.520 64.210 17.088 1.00 21.65 93 ALA A CA 1
ATOM 685 C C . ALA A 1 93 ? 8.568 63.423 18.390 1.00 25.95 93 ALA A C 1
ATOM 686 O O . ALA A 1 93 ? 7.610 63.421 19.159 1.00 20.72 93 ALA A O 1
ATOM 688 N N . VAL A 1 94 ? 9.693 62.753 18.623 1.00 23.49 94 VAL A N 1
ATOM 689 C CA . VAL A 1 94 ? 9.918 61.990 19.842 1.00 19.30 94 VAL A CA 1
ATOM 690 C C . VAL A 1 94 ? 11.332 62.284 20.335 1.00 21.70 94 VAL A C 1
ATOM 691 O O . VAL A 1 94 ? 12.264 62.278 19.532 1.00 26.83 94 VAL A O 1
ATOM 695 N N . LEU A 1 95 ? 11.493 62.564 21.628 1.00 24.36 95 LEU A N 1
ATOM 696 C CA . LEU A 1 95 ? 12.829 62.818 22.189 1.00 29.07 95 LEU A CA 1
ATOM 697 C C . LEU A 1 95 ? 13.753 61.631 21.880 1.00 28.57 95 LEU A C 1
ATOM 698 O O . LEU A 1 95 ? 13.331 60.476 21.971 1.00 30.79 95 LEU A O 1
ATOM 703 N N . GLU A 1 96 ? 14.999 61.927 21.506 1.00 37.47 96 GLU A N 1
ATOM 704 C CA . GLU A 1 96 ? 15.965 60.911 21.069 1.00 36.38 96 GLU A CA 1
ATOM 705 C C . GLU A 1 96 ? 16.094 59.738 22.034 1.00 34.30 96 GLU A C 1
ATOM 706 O O . GLU A 1 96 ? 16.167 58.588 21.607 1.00 36.28 96 GLU A O 1
ATOM 712 N N . GLU A 1 97 ? 16.128 60.032 23.328 1.00 37.34 97 GLU A N 1
ATOM 713 C CA . GLU A 1 97 ? 16.338 59.004 24.344 1.00 38.03 97 GLU A CA 1
ATOM 714 C C . GLU A 1 97 ? 15.215 57.968 24.355 1.00 40.17 97 GLU A C 1
ATOM 715 O O . GLU A 1 97 ? 15.403 56.836 24.796 1.00 38.14 97 GLU A O 1
ATOM 721 N N . TYR A 1 98 ? 14.051 58.351 23.842 1.00 37.08 98 TYR A N 1
ATOM 722 C CA . TYR A 1 98 ? 12.881 57.490 23.908 1.00 33.50 98 TYR A CA 1
ATOM 723 C C . TYR A 1 98 ? 12.458 56.921 22.558 1.00 31.32 98 TYR A C 1
ATOM 724 O O . TYR A 1 98 ? 11.342 56.421 22.415 1.00 31.43 98 TYR A O 1
ATOM 733 N N . ARG A 1 99 ? 13.361 56.944 21.586 1.00 27.67 99 ARG A N 1
ATOM 734 C CA . ARG A 1 99 ? 13.050 56.427 20.252 1.00 27.96 99 ARG A CA 1
ATOM 735 C C . ARG A 1 99 ? 13.202 54.904 20.157 1.00 30.67 99 ARG A C 1
ATOM 736 O O . ARG A 1 99 ? 13.806 54.275 21.027 1.00 29.08 99 ARG A O 1
ATOM 744 N N . ARG A 1 100 ? 12.630 54.331 19.101 1.00 27.79 100 ARG A N 1
ATOM 745 C CA . ARG A 1 100 ? 12.627 52.883 18.849 1.00 32.62 100 ARG A CA 1
ATOM 746 C C . ARG A 1 100 ? 11.886 52.114 19.941 1.00 32.06 100 ARG A C 1
ATOM 747 O O . ARG A 1 100 ? 12.216 50.960 20.237 1.00 31.32 100 ARG A O 1
ATOM 755 N N . LYS A 1 101 ? 10.873 52.749 20.517 1.00 25.75 101 LYS A N 1
ATOM 756 C CA . LYS A 1 101 ? 10.019 52.090 21.497 1.00 24.75 101 LYS A CA 1
ATOM 757 C C . LYS A 1 101 ? 8.586 51.938 20.993 1.00 26.24 101 LYS A C 1
ATOM 758 O O . LYS A 1 101 ? 7.738 51.368 21.685 1.00 22.24 101 LYS A O 1
ATOM 764 N N . GLY A 1 102 ? 8.319 52.435 19.784 1.00 19.61 102 GLY A N 1
ATOM 765 C CA . GLY A 1 102 ? 6.977 52.405 19.232 1.00 19.40 102 GLY A CA 1
ATOM 766 C C . GLY A 1 102 ? 6.152 53.663 19.516 1.00 20.23 102 GLY A C 1
ATOM 767 O O . GLY A 1 102 ? 4.951 53.684 19.255 1.00 17.27 102 GLY A O 1
ATOM 768 N N . ILE A 1 103 ? 6.782 54.699 20.064 1.00 19.50 103 ILE A N 1
ATOM 769 C CA . ILE A 1 103 ? 6.035 55.898 20.432 1.00 21.42 103 ILE A CA 1
ATOM 770 C C . ILE A 1 103 ? 5.423 56.562 19.199 1.00 17.93 103 ILE A C 1
ATOM 771 O O . ILE A 1 103 ? 4.230 56.890 19.193 1.00 19.14 103 ILE A O 1
ATOM 776 N N . ALA A 1 104 ? 6.221 56.760 18.154 1.00 19.02 104 ALA A N 1
ATOM 777 C CA . ALA A 1 104 ? 5.687 57.452 16.970 1.00 21.09 104 ALA A CA 1
ATOM 778 C C . ALA A 1 104 ? 4.593 56.609 16.335 1.00 20.28 104 ALA A C 1
ATOM 779 O O . ALA A 1 104 ? 3.577 57.126 15.874 1.00 17.11 104 ALA A O 1
ATOM 781 N N . THR A 1 105 ? 4.789 55.292 16.330 1.00 18.34 105 THR A N 1
ATOM 782 C CA . THR A 1 105 ? 3.771 54.416 15.772 1.00 15.68 105 THR A CA 1
ATOM 783 C C . THR A 1 105 ? 2.464 54.554 16.517 1.00 16.53 105 THR A C 1
ATOM 784 O O . THR A 1 105 ? 1.405 54.614 15.899 1.00 15.60 105 THR A O 1
ATOM 788 N N . THR A 1 106 ? 2.517 54.617 17.846 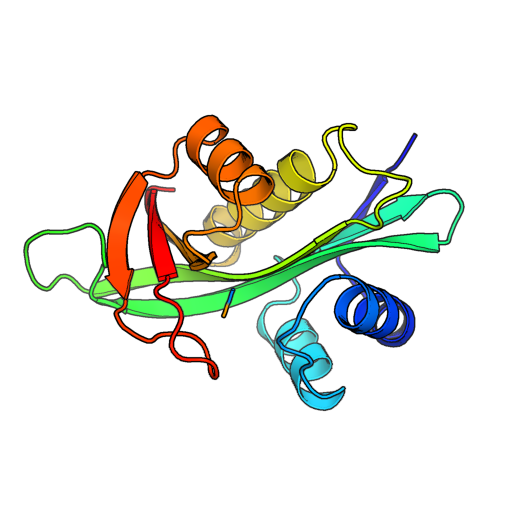1.00 14.48 106 THR A N 1
ATOM 789 C CA . THR A 1 106 ? 1.274 54.683 18.587 1.00 13.96 106 THR A CA 1
ATOM 790 C C . THR A 1 106 ? 0.671 56.091 18.522 1.00 14.33 106 THR A C 1
ATOM 791 O O . THR A 1 106 ? -0.546 56.231 18.516 1.00 14.84 106 THR A O 1
ATOM 795 N N . LEU A 1 107 ? 1.514 57.119 18.463 1.00 14.46 107 LEU A N 1
ATOM 796 C CA . LEU A 1 107 ? 0.986 58.484 18.269 1.00 14.86 107 LEU A CA 1
ATOM 797 C C . LEU A 1 107 ? 0.190 58.563 16.957 1.00 13.77 107 LEU A C 1
ATOM 798 O O . LEU A 1 107 ? -0.915 59.118 16.906 1.00 15.41 107 LEU A O 1
ATOM 803 N N . LEU A 1 108 ? 0.765 58.027 15.885 1.00 16.38 108 LEU A N 1
ATOM 804 C CA . LEU A 1 108 ? 0.086 58.035 14.588 1.00 16.27 108 LEU A CA 1
ATOM 805 C C . LEU A 1 108 ? -1.203 57.231 14.618 1.00 16.39 108 LEU A C 1
ATOM 806 O O . LEU A 1 108 ? -2.196 57.645 14.039 1.00 18.37 108 LEU A O 1
ATOM 811 N N . GLU A 1 109 ? -1.198 56.075 15.283 1.00 17.03 109 GLU A N 1
ATOM 812 C CA . GLU A 1 109 ? -2.412 55.277 15.324 1.00 17.02 109 GLU A CA 1
ATOM 813 C C . GLU A 1 109 ? -3.524 56.017 16.037 1.00 17.20 109 GLU A C 1
ATOM 814 O O . GLU A 1 109 ? -4.677 55.983 15.604 1.00 18.06 109 GLU A O 1
ATOM 820 N N . ALA A 1 110 ? -3.173 56.682 17.132 1.00 17.33 110 ALA A N 1
ATOM 821 C CA . ALA A 1 110 ? -4.166 57.383 17.930 1.00 16.88 110 ALA A CA 1
ATOM 822 C C . ALA A 1 110 ? -4.739 58.558 17.148 1.00 17.64 110 ALA A C 1
ATOM 823 O O . ALA A 1 110 ? -5.959 58.780 17.134 1.00 17.57 110 ALA A O 1
ATOM 825 N N . SER A 1 111 ? -3.849 59.316 16.513 1.00 16.37 111 SER A N 1
ATOM 826 C CA . SER A 1 111 ? -4.281 60.461 15.720 1.00 14.58 111 SER A CA 1
ATOM 827 C C . SER A 1 111 ? -5.135 59.985 14.552 1.00 16.59 111 SER A C 1
ATOM 828 O O . SER A 1 111 ? -6.181 60.556 14.278 1.00 16.20 111 SER A O 1
ATOM 831 N N . MET A 1 112 ? -4.700 58.924 13.873 1.00 18.86 112 MET A N 1
ATOM 832 C CA . MET A 1 112 ? -5.479 58.377 12.761 1.00 20.53 112 MET A CA 1
ATOM 833 C C . MET A 1 112 ? -6.893 57.968 13.159 1.00 20.85 112 MET A C 1
ATOM 834 O O . MET A 1 112 ? -7.858 58.239 12.446 1.00 20.84 112 MET A O 1
ATOM 839 N N . LYS A 1 113 ? -7.001 57.290 14.295 1.00 20.46 113 LYS A N 1
ATOM 840 C CA . LYS A 1 113 ? -8.297 56.818 14.773 1.00 23.22 113 LYS A CA 1
ATOM 841 C C . LYS A 1 113 ? -9.223 57.999 15.037 1.00 24.62 113 LYS A C 1
ATOM 842 O O . LYS A 1 113 ? -10.402 57.945 14.711 1.00 24.48 113 LYS A O 1
ATOM 848 N N . SER A 1 114 ? -8.686 59.075 15.613 1.00 20.05 114 SER A N 1
ATOM 849 C CA . SER A 1 114 ? -9.484 60.264 15.841 1.00 19.80 114 SER A CA 1
ATOM 850 C C . SER A 1 114 ? -9.825 61.003 14.537 1.00 21.55 114 SER A C 1
ATOM 851 O O . SER A 1 114 ? -10.935 61.485 14.371 1.00 23.05 114 SER A O 1
ATOM 854 N N . MET A 1 115 ? -8.867 61.120 13.627 1.00 20.67 115 MET A N 1
ATOM 855 C CA . MET A 1 115 ? -9.149 61.707 12.319 1.00 20.20 115 MET A CA 1
ATOM 856 C C . MET A 1 115 ? -10.314 60.978 11.641 1.00 25.67 115 MET A C 1
ATOM 857 O O . MET A 1 115 ? -11.232 61.602 11.102 1.00 24.64 115 MET A O 1
ATOM 862 N N . LYS A 1 116 ? -10.286 59.652 11.696 1.00 23.78 116 LYS A N 1
ATOM 863 C CA . LYS A 1 116 ? -11.358 58.861 11.107 1.00 24.93 116 LYS A CA 1
ATOM 864 C C . LYS A 1 116 ? -12.683 59.003 11.858 1.00 29.11 116 LYS A C 1
ATOM 865 O O . LYS A 1 116 ? -13.715 59.263 11.248 1.00 27.61 116 LYS A O 1
ATOM 871 N N . ASN A 1 117 ? -12.654 58.831 13.176 1.00 32.27 117 ASN A N 1
ATOM 872 C CA . ASN A 1 117 ? -13.889 58.693 13.948 1.00 32.84 117 ASN A CA 1
ATOM 873 C C . ASN A 1 117 ? -14.486 60.011 14.404 1.00 36.31 117 ASN A C 1
ATOM 874 O O . ASN A 1 117 ? -15.707 60.178 14.428 1.00 35.05 117 ASN A O 1
ATOM 879 N N . ASP A 1 118 ? -13.619 60.945 14.772 1.00 32.20 118 ASP A N 1
ATOM 880 C CA . ASP A 1 118 ? -14.055 62.239 15.272 1.00 29.30 118 ASP A CA 1
ATOM 881 C C . ASP A 1 118 ? -14.294 63.236 14.142 1.00 31.14 118 ASP A C 1
ATOM 882 O O . ASP A 1 118 ? -15.172 64.097 14.234 1.00 34.79 118 ASP A O 1
ATOM 887 N N . TYR A 1 119 ? -13.507 63.119 13.077 1.00 28.11 119 TYR A N 1
ATOM 888 C CA . TYR A 1 119 ? -13.466 64.154 12.052 1.00 26.70 119 TYR A CA 1
ATOM 889 C C . TYR A 1 119 ? -13.834 63.656 10.655 1.00 28.30 119 TYR A C 1
ATOM 890 O O . TYR A 1 119 ? -13.758 64.415 9.688 1.00 29.43 119 TYR A O 1
ATOM 899 N N . ASN A 1 120 ? -14.237 62.395 10.565 1.00 26.15 120 ASN A N 1
ATOM 900 C CA . ASN A 1 120 ? -14.656 61.789 9.295 1.00 27.82 120 ASN A CA 1
ATOM 901 C C . ASN A 1 120 ? -13.652 61.921 8.152 1.00 27.77 120 ASN A C 1
ATOM 902 O O . ASN A 1 120 ? -14.034 62.052 6.986 1.00 27.12 120 ASN A O 1
ATOM 907 N N . ALA A 1 121 ? -12.366 61.893 8.486 1.00 25.45 121 ALA A N 1
ATOM 908 C CA . ALA A 1 121 ? -11.321 61.902 7.474 1.00 27.40 121 ALA A CA 1
ATOM 909 C C . ALA A 1 121 ? -11.308 60.612 6.654 1.00 27.05 121 ALA A C 1
ATOM 910 O O . ALA A 1 121 ? -11.534 59.519 7.188 1.00 29.69 121 ALA A O 1
ATOM 912 N N . GLU A 1 122 ? -11.032 60.744 5.361 1.00 24.05 122 GLU A N 1
ATOM 913 C CA . GLU A 1 122 ? -10.996 59.608 4.443 1.00 30.06 122 GLU A CA 1
ATOM 914 C C . GLU A 1 122 ? -9.548 59.252 4.093 1.00 29.99 122 GLU A C 1
ATOM 915 O O . GLU A 1 122 ? -9.251 58.154 3.609 1.00 28.44 122 GLU A O 1
ATOM 921 N N . GLU A 1 123 ? -8.634 60.187 4.358 1.00 24.61 123 GLU A N 1
ATOM 922 C CA . GLU A 1 123 ? -7.218 59.927 4.156 1.00 21.10 123 GLU A CA 1
ATOM 923 C C . GLU A 1 123 ? -6.386 60.674 5.187 1.00 22.25 123 GLU A C 1
ATOM 924 O O . GLU A 1 123 ? -6.851 61.641 5.779 1.00 20.56 123 GLU A O 1
ATOM 930 N N . ILE A 1 124 ? -5.168 60.199 5.420 1.00 22.08 124 ILE A N 1
ATOM 931 C CA . ILE A 1 124 ? -4.227 60.913 6.270 1.00 18.96 124 ILE A CA 1
ATOM 932 C C . ILE A 1 124 ? -3.001 61.146 5.416 1.00 19.68 124 ILE A C 1
ATOM 933 O O . ILE A 1 124 ? -2.620 60.280 4.639 1.00 21.77 124 ILE A O 1
ATOM 938 N N . TYR A 1 125 ? -2.402 62.325 5.514 1.00 17.75 125 TYR A N 1
ATOM 939 C CA . TYR A 1 125 ? -1.161 62.549 4.802 1.00 19.38 125 TYR A CA 1
ATOM 940 C C . TYR A 1 125 ? -0.228 63.480 5.556 1.00 17.63 125 TYR A C 1
ATOM 941 O O . TYR A 1 125 ? -0.594 64.077 6.577 1.00 17.83 125 TYR A O 1
ATOM 950 N N . LEU A 1 126 ? 0.986 63.590 5.037 1.00 17.70 126 LEU A N 1
ATOM 951 C CA . LEU A 1 126 ? 2.027 64.372 5.674 1.00 20.97 126 LEU A CA 1
ATOM 952 C C . LEU A 1 126 ? 3.111 64.657 4.663 1.00 22.41 126 LEU A C 1
ATOM 953 O O . LEU A 1 126 ? 3.131 64.066 3.581 1.00 20.48 126 LEU A O 1
ATOM 958 N N . GLU A 1 127 ? 4.020 65.545 5.034 1.00 15.98 127 GLU A N 1
ATOM 959 C CA . GLU A 1 127 ? 5.212 65.807 4.240 1.00 19.92 127 GLU A CA 1
ATOM 960 C C . GLU A 1 127 ? 6.447 65.332 5.009 1.00 27.52 127 GLU A C 1
ATOM 961 O O . GLU A 1 127 ? 6.506 65.476 6.228 1.00 23.31 127 GLU A O 1
ATOM 967 N N . VAL A 1 128 ? 7.436 64.753 4.329 1.00 20.58 128 VAL A N 1
ATOM 968 C CA . VAL A 1 128 ? 8.664 64.372 5.040 1.00 24.55 128 VAL A CA 1
ATOM 969 C C . VAL A 1 128 ? 9.907 64.659 4.180 1.00 22.58 128 VAL A C 1
ATOM 970 O O . VAL A 1 128 ? 9.877 64.420 2.986 1.00 23.18 128 VAL A O 1
ATOM 974 N N . ARG A 1 129 ? 10.967 65.206 4.779 1.00 26.33 129 ARG A N 1
ATOM 975 C CA . ARG A 1 129 ? 12.218 65.444 4.041 1.00 25.10 129 ARG A CA 1
ATOM 976 C C . ARG A 1 129 ? 12.704 64.158 3.388 1.00 30.19 129 ARG A C 1
ATOM 977 O O . ARG A 1 129 ? 12.704 63.110 4.018 1.00 27.76 129 ARG A O 1
ATOM 985 N N . VAL A 1 130 ? 13.125 64.228 2.131 1.00 28.36 130 VAL A N 1
ATOM 986 C CA . VAL A 1 130 ? 13.607 63.029 1.436 1.00 31.83 130 VAL A CA 1
ATOM 987 C C . VAL A 1 130 ? 14.834 62.400 2.112 1.00 31.86 130 VAL A C 1
ATOM 988 O O . VAL A 1 130 ? 15.149 61.234 1.883 1.00 34.65 130 VAL A O 1
ATOM 992 N N . SER A 1 131 ? 15.518 63.162 2.958 1.00 31.73 131 SER A N 1
ATOM 993 C CA . SER A 1 131 ? 16.669 62.630 3.682 1.00 33.20 131 SER A CA 1
ATOM 994 C C . SER A 1 131 ? 16.287 61.986 5.026 1.00 33.86 131 SER A C 1
ATOM 995 O O . SER A 1 131 ? 17.113 61.337 5.671 1.00 29.68 131 SER A O 1
ATOM 998 N N . ASN A 1 132 ? 15.037 62.163 5.444 1.00 29.95 132 ASN A N 1
ATOM 999 C CA . ASN A 1 132 ? 14.614 61.709 6.765 1.00 31.33 132 ASN A CA 1
ATOM 1000 C C . ASN A 1 132 ? 14.344 60.211 6.768 1.00 34.72 132 ASN A C 1
ATOM 1001 O O . ASN A 1 132 ? 13.188 59.779 6.812 1.00 30.16 132 ASN A O 1
ATOM 1006 N N . TYR A 1 133 ? 15.421 59.429 6.725 1.00 37.08 133 TYR A N 1
ATOM 1007 C CA . TYR A 1 133 ? 15.336 57.969 6.664 1.00 36.68 133 TYR A CA 1
ATOM 1008 C C . TYR A 1 133 ? 14.498 57.324 7.783 1.00 38.60 133 TYR A C 1
ATOM 1009 O O . TYR A 1 133 ? 13.661 56.466 7.492 1.00 35.44 133 TYR A O 1
ATOM 1018 N N . PRO A 1 134 ? 14.723 57.713 9.059 1.00 34.49 134 PRO A N 1
ATOM 1019 C CA . PRO A 1 134 ? 13.892 57.084 10.092 1.00 36.85 134 PRO A CA 1
ATOM 1020 C C . PRO A 1 134 ? 12.398 57.309 9.873 1.00 33.53 134 PRO A C 1
ATOM 1021 O O . PRO A 1 134 ? 11.637 56.342 9.905 1.00 33.25 134 PRO A O 1
ATOM 1025 N N . ALA A 1 135 ? 11.995 58.555 9.635 1.00 29.89 135 ALA A N 1
ATOM 1026 C CA . ALA A 1 135 ? 10.575 58.874 9.499 1.00 29.27 135 ALA A CA 1
ATOM 1027 C C . ALA A 1 135 ? 9.952 58.144 8.305 1.00 28.53 135 ALA A C 1
ATOM 1028 O O . ALA A 1 135 ? 8.850 57.600 8.410 1.00 28.75 135 ALA A O 1
ATOM 1030 N N . ILE A 1 136 ? 10.660 58.096 7.184 1.00 23.55 136 ILE A N 1
ATOM 1031 C CA . ILE A 1 136 ? 10.118 57.449 5.990 1.00 22.04 136 ILE A CA 1
ATOM 1032 C C . ILE A 1 136 ? 9.859 55.961 6.224 1.00 31.24 136 ILE A C 1
ATOM 1033 O O . ILE A 1 136 ? 8.852 55.3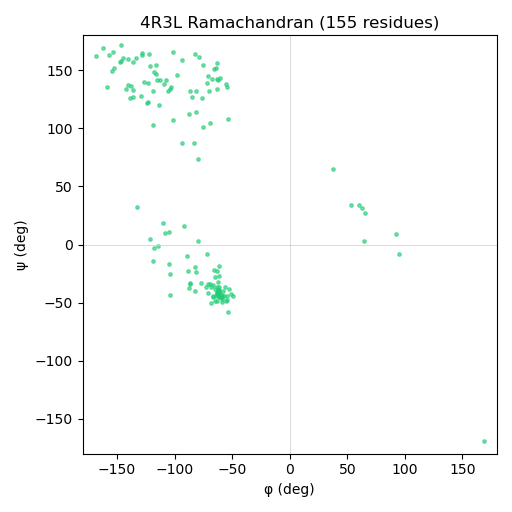89 5.750 1.00 28.33 136 ILE A O 1
ATOM 1038 N N . ALA A 1 137 ? 10.779 55.332 6.946 1.00 34.41 137 ALA A N 1
ATOM 1039 C CA . ALA A 1 137 ? 10.642 53.920 7.290 1.00 30.89 137 ALA A CA 1
ATOM 1040 C C . ALA A 1 137 ? 9.391 53.701 8.131 1.00 25.31 137 ALA A C 1
ATOM 1041 O O . ALA A 1 137 ? 8.635 52.758 7.890 1.00 32.25 137 ALA A O 1
ATOM 1043 N N . LEU A 1 138 ? 9.198 54.579 9.112 1.00 31.10 138 LEU A N 1
ATOM 1044 C CA . LEU A 1 138 ? 8.037 54.551 9.995 1.00 28.65 138 LEU A CA 1
ATOM 1045 C C . LEU A 1 138 ? 6.758 54.553 9.156 1.00 33.42 138 LEU A C 1
ATOM 1046 O O . LEU A 1 138 ? 5.945 53.628 9.230 1.00 33.08 138 LEU A O 1
ATOM 1051 N N . TYR A 1 139 ? 6.610 55.581 8.325 1.00 27.05 139 TYR A N 1
ATOM 1052 C CA . TYR A 1 139 ? 5.410 55.742 7.511 1.00 26.74 139 TYR A CA 1
ATOM 1053 C C . TYR A 1 139 ? 5.180 54.589 6.524 1.00 23.30 139 TYR A C 1
ATOM 1054 O O . TYR A 1 139 ? 4.042 54.161 6.308 1.00 24.62 139 TYR A O 1
ATOM 1063 N N . GLU A 1 140 ? 6.236 54.089 5.899 1.00 29.36 140 GLU A N 1
ATOM 1064 C CA . GLU A 1 140 ? 6.047 52.963 4.980 1.00 30.20 140 GLU A CA 1
ATOM 1065 C C . GLU A 1 140 ? 5.600 51.702 5.743 1.00 32.50 140 GLU A C 1
ATOM 1066 O O . GLU A 1 140 ? 4.792 50.919 5.245 1.00 31.67 140 GLU A O 1
ATOM 1072 N N . LYS A 1 141 ? 6.093 51.533 6.965 1.00 31.57 141 LYS A N 1
ATOM 1073 C CA . LYS A 1 141 ? 5.641 50.424 7.807 1.00 35.55 141 LYS A CA 1
ATOM 1074 C C . LYS A 1 141 ? 4.151 50.523 8.125 1.00 35.03 141 LYS A C 1
ATOM 1075 O O . LYS A 1 141 ? 3.480 49.507 8.278 1.00 32.36 141 LYS A O 1
ATOM 1081 N N . LEU A 1 142 ? 3.641 51.751 8.223 1.00 31.54 142 LEU A N 1
ATOM 1082 C CA . LEU A 1 142 ? 2.231 51.998 8.528 1.00 27.74 142 LEU A CA 1
ATOM 1083 C C . LEU A 1 142 ? 1.418 52.123 7.255 1.00 23.32 142 LEU A C 1
ATOM 1084 O O . LEU A 1 142 ? 0.299 52.636 7.265 1.00 27.20 142 LEU A O 1
ATOM 1089 N N . ASN A 1 143 ? 2.012 51.665 6.162 1.00 25.51 143 ASN A N 1
ATOM 1090 C CA . ASN A 1 143 ? 1.380 51.617 4.850 1.00 25.00 143 ASN A CA 1
ATOM 1091 C C . ASN A 1 143 ? 1.053 52.975 4.243 1.00 25.80 143 ASN A C 1
ATOM 1092 O O . ASN A 1 143 ? 0.142 53.080 3.440 1.00 23.61 143 ASN A O 1
ATOM 1097 N N . PHE A 1 144 ? 1.797 54.009 4.614 1.00 24.56 144 PHE A N 1
ATOM 1098 C CA . PHE A 1 144 ? 1.767 55.232 3.818 1.00 24.86 144 PHE A CA 1
ATOM 1099 C C . PHE A 1 144 ? 2.486 54.973 2.488 1.00 26.68 144 PHE A C 1
ATOM 1100 O O . PHE A 1 144 ? 3.452 54.206 2.441 1.00 25.34 144 PHE A O 1
ATOM 1108 N N . LYS A 1 145 ? 1.999 55.602 1.423 1.00 23.49 145 LYS A N 1
ATOM 1109 C CA . LYS A 1 145 ? 2.647 55.548 0.124 1.00 29.70 145 LYS A CA 1
ATOM 1110 C C . LYS A 1 145 ? 3.156 56.926 -0.297 1.00 30.00 145 LYS A C 1
ATOM 1111 O O . LYS A 1 145 ? 2.497 57.929 -0.041 1.00 26.45 145 LYS A O 1
ATOM 1117 N N . LYS A 1 146 ? 4.326 56.969 -0.933 1.00 27.80 146 LYS A N 1
ATOM 1118 C CA . LYS A 1 146 ? 4.832 58.215 -1.518 1.00 30.96 146 LYS A CA 1
ATOM 1119 C C . LYS A 1 146 ? 3.966 58.598 -2.710 1.00 30.17 146 LYS A C 1
ATOM 1120 O O . LYS A 1 146 ? 4.080 57.984 -3.765 1.00 41.34 146 LYS A O 1
ATOM 1126 N N . VAL A 1 147 ? 3.093 59.590 -2.563 1.00 27.77 147 VAL A N 1
ATOM 1127 C CA . VAL A 1 147 ? 2.116 59.871 -3.618 1.00 32.06 147 VAL A CA 1
ATOM 1128 C C . VAL A 1 147 ? 2.450 61.101 -4.458 1.00 43.02 147 VAL A C 1
ATOM 1129 O O . VAL A 1 147 ? 2.010 61.197 -5.603 1.00 44.78 147 VAL A O 1
ATOM 1133 N N . LYS A 1 148 ? 3.211 62.038 -3.896 1.00 45.00 148 LYS A N 1
ATOM 1134 C CA . LYS A 1 148 ? 3.698 63.203 -4.644 1.00 44.03 148 LYS A CA 1
ATOM 1135 C C . LYS A 1 148 ? 5.091 63.598 -4.172 1.00 42.35 148 LYS A C 1
ATOM 1136 O O . LYS A 1 148 ? 5.524 63.223 -3.082 1.00 32.53 148 LYS A O 1
ATOM 1142 N N . VAL A 1 149 ? 5.803 64.358 -4.995 1.00 40.83 149 VAL A N 1
ATOM 1143 C CA . VAL A 1 149 ? 7.076 64.914 -4.555 1.00 42.09 149 VAL A CA 1
ATOM 1144 C C . VAL A 1 149 ? 7.014 66.428 -4.594 1.00 43.97 149 VAL A C 1
ATOM 1145 O O . VAL A 1 149 ? 7.094 67.030 -5.662 1.00 44.23 149 VAL A O 1
ATOM 1149 N N . LEU A 1 150 ? 6.847 67.043 -3.427 1.00 34.88 150 LEU A N 1
ATOM 1150 C CA . LEU A 1 150 ? 6.769 68.492 -3.356 1.00 34.17 150 LEU A CA 1
ATOM 1151 C C . LEU A 1 150 ? 8.164 69.079 -3.528 1.00 34.49 150 LEU A C 1
ATOM 1152 O O . LEU A 1 150 ? 8.980 69.079 -2.608 1.00 27.86 150 LEU A O 1
ATOM 1157 N N . LYS A 1 151 ? 8.451 69.573 -4.727 1.00 35.86 151 LYS A N 1
ATOM 1158 C CA . LYS A 1 151 ? 9.785 70.085 -5.006 1.00 32.09 151 LYS A CA 1
ATOM 1159 C C . LYS A 1 151 ? 10.059 71.391 -4.248 1.00 25.85 151 LYS A C 1
ATOM 1160 O O . LYS A 1 151 ? 9.223 72.303 -4.236 1.00 28.19 151 LYS A O 1
ATOM 1166 N N . GLY A 1 152 ? 11.220 71.448 -3.599 1.00 27.15 152 GLY A N 1
ATOM 1167 C CA . GLY A 1 152 ? 11.654 72.618 -2.853 1.00 30.53 152 GLY A CA 1
ATOM 1168 C C . GLY A 1 152 ? 10.706 72.981 -1.727 1.00 31.82 152 GLY A C 1
ATOM 1169 O O . GLY A 1 152 ? 10.528 74.152 -1.411 1.00 28.52 152 GLY A O 1
ATOM 1170 N N . TYR A 1 153 ? 10.096 71.969 -1.120 1.00 23.47 153 TYR A N 1
ATOM 1171 C CA . TYR A 1 153 ? 9.125 72.190 -0.059 1.00 24.88 153 TYR A CA 1
ATOM 1172 C C . TYR A 1 153 ? 9.731 72.874 1.172 1.00 22.76 153 TYR A C 1
ATOM 1173 O O . TYR A 1 153 ? 9.072 73.686 1.810 1.00 26.32 153 TYR A O 1
ATOM 1182 N N . TYR A 1 154 ? 10.974 72.548 1.517 1.00 21.55 154 TYR A N 1
ATOM 1183 C CA . TYR A 1 154 ? 11.549 73.104 2.752 1.00 25.37 154 TYR A CA 1
ATOM 1184 C C . TYR A 1 154 ? 12.327 74.380 2.476 1.00 29.04 154 TYR A C 1
ATOM 1185 O O . TYR A 1 154 ? 12.728 74.630 1.336 1.00 23.49 154 TYR A O 1
ATOM 1194 N N . ALA A 1 155 ? 12.509 75.198 3.514 1.00 26.46 155 ALA A N 1
ATOM 1195 C CA . ALA A 1 155 ? 13.093 76.525 3.351 1.00 31.23 155 ALA A CA 1
ATOM 1196 C C . ALA A 1 155 ? 14.469 76.469 2.680 1.00 32.04 155 ALA A C 1
ATOM 1197 O O . ALA A 1 155 ? 14.805 77.326 1.865 1.00 33.70 155 ALA A O 1
ATOM 1199 N N . ASP A 1 156 ? 15.247 75.441 3.000 1.00 36.70 156 ASP A N 1
ATOM 1200 C CA . ASP A 1 156 ? 16.574 75.297 2.422 1.00 40.33 156 ASP A CA 1
ATOM 1201 C C . ASP A 1 156 ? 16.544 74.718 1.004 1.00 38.12 156 ASP A C 1
ATOM 1202 O O . ASP A 1 156 ? 17.593 74.483 0.408 1.00 39.98 156 ASP A O 1
ATOM 1207 N N . GLY A 1 157 ? 15.350 74.493 0.464 1.00 28.78 157 GLY A N 1
ATOM 1208 C CA . GLY A 1 157 ? 15.222 73.964 -0.888 1.00 28.28 157 GLY A CA 1
ATOM 1209 C C . GLY A 1 157 ? 15.063 72.457 -0.974 1.00 28.77 157 GLY A C 1
ATOM 1210 O O . GLY A 1 157 ? 14.798 71.918 -2.051 1.00 27.18 157 GLY A O 1
ATOM 1211 N N . GLU A 1 158 ? 15.223 71.763 0.150 1.00 29.91 158 GLU A N 1
ATOM 1212 C CA . GLU A 1 158 ? 15.125 70.304 0.133 1.00 27.86 158 GLU A CA 1
ATOM 1213 C C . GLU A 1 158 ? 13.730 69.856 -0.289 1.00 27.51 158 GLU A C 1
ATOM 1214 O O . GLU A 1 158 ? 12.729 70.493 0.055 1.00 28.43 158 GLU A O 1
ATOM 1220 N N . ASP A 1 159 ? 13.664 68.777 -1.068 1.00 25.61 159 ASP A N 1
ATOM 1221 C CA . ASP A 1 159 ? 12.384 68.227 -1.504 1.00 27.14 159 ASP A CA 1
ATOM 1222 C C . ASP A 1 159 ? 11.691 67.460 -0.369 1.00 23.34 159 ASP A C 1
ATOM 1223 O O . ASP A 1 159 ? 12.357 66.983 0.547 1.00 23.51 159 ASP A O 1
ATOM 1228 N N . ALA A 1 160 ? 10.362 67.377 -0.442 1.00 25.61 160 ALA A N 1
ATOM 1229 C CA . ALA A 1 160 ? 9.570 66.543 0.461 1.00 27.82 160 ALA A CA 1
ATOM 1230 C C . ALA A 1 160 ? 8.853 65.443 -0.306 1.00 27.72 160 ALA A C 1
ATOM 1231 O O . ALA A 1 160 ? 8.451 65.631 -1.448 1.00 29.25 160 ALA A O 1
ATOM 1233 N N . TYR A 1 161 ? 8.683 64.294 0.334 1.00 24.92 161 TYR A N 1
ATOM 1234 C CA . TYR A 1 161 ? 7.710 63.338 -0.143 1.00 22.31 161 TYR A CA 1
ATOM 1235 C C . TYR A 1 161 ? 6.371 63.682 0.473 1.00 24.19 161 TYR A C 1
ATOM 1236 O O . TYR A 1 161 ? 6.298 63.874 1.679 1.00 24.13 161 TYR A O 1
ATOM 1245 N N . LEU A 1 162 ? 5.316 63.738 -0.329 1.00 20.89 162 LEU A N 1
ATOM 1246 C CA . LEU A 1 162 ? 3.969 63.732 0.228 1.00 22.37 162 LEU A CA 1
ATOM 1247 C C . LEU A 1 162 ? 3.557 62.274 0.382 1.00 25.61 162 LEU A C 1
ATOM 1248 O O . LEU A 1 162 ? 3.397 61.561 -0.603 1.00 23.98 162 LEU A O 1
ATOM 1253 N N . MET A 1 163 ? 3.412 61.826 1.620 1.00 20.33 163 MET A N 1
ATOM 1254 C CA . MET A 1 163 ? 3.055 60.442 1.861 1.00 21.02 163 MET A CA 1
ATOM 1255 C C . MET A 1 163 ? 1.630 60.395 2.375 1.00 22.64 163 MET A C 1
ATOM 1256 O O . MET A 1 163 ? 1.223 61.249 3.167 1.00 19.33 163 MET A O 1
ATOM 1261 N N . ALA A 1 164 ? 0.856 59.435 1.887 1.00 17.86 164 ALA A N 1
ATOM 1262 C CA . ALA A 1 164 ? -0.563 59.403 2.199 1.00 14.19 164 ALA A CA 1
ATOM 1263 C C . ALA A 1 164 ? -1.085 57.987 2.281 1.00 20.55 164 ALA A C 1
ATOM 1264 O O . ALA A 1 164 ? -0.512 57.059 1.707 1.00 22.52 164 ALA A O 1
ATOM 1266 N N . ARG A 1 165 ? -2.186 57.827 2.989 1.00 20.91 165 ARG A N 1
ATOM 1267 C CA . ARG A 1 165 ? -2.894 56.556 2.934 1.00 27.46 165 ARG A CA 1
ATOM 1268 C C . ARG A 1 165 ? -4.362 56.769 3.259 1.00 24.41 165 ARG A C 1
ATOM 1269 O O . ARG A 1 165 ? -4.714 57.690 4.007 1.00 26.29 165 ARG A O 1
ATOM 1277 N N . PRO A 1 166 ? -5.233 55.937 2.676 1.00 25.34 166 PRO A N 1
ATOM 1278 C CA . PRO A 1 166 ? -6.654 55.974 3.033 1.00 24.66 166 PRO A CA 1
ATOM 1279 C C . PRO A 1 166 ? -6.871 55.616 4.494 1.00 26.84 166 PRO A C 1
ATOM 1280 O O . PRO A 1 166 ? -6.034 54.938 5.105 1.00 27.71 166 PRO A O 1
ATOM 1284 N N . LEU A 1 167 ? -7.989 56.073 5.048 1.00 29.11 167 LEU A N 1
ATOM 1285 C CA . LEU A 1 167 ? -8.381 55.724 6.404 1.00 33.22 167 LEU A CA 1
ATOM 1286 C C . LEU A 1 167 ? -9.548 54.754 6.350 1.00 38.75 167 LEU A C 1
ATOM 1287 O O . LEU A 1 167 ? -10.520 55.012 5.645 1.00 42.36 167 LEU A O 1
ATOM 1292 N N . SER B 2 1 ? 7.617 67.555 6.629 1.00 86.21 1 SER B N 1
ATOM 1293 C CA . SER B 2 1 ? 7.150 68.037 7.916 1.00 83.44 1 SER B CA 1
ATOM 1294 C C . SER B 2 1 ? 6.505 69.408 7.769 1.00 80.30 1 SER B C 1
ATOM 1295 O O . SER B 2 1 ? 7.170 70.434 7.923 1.00 81.33 1 SER B O 1
ATOM 1298 N N . SER B 2 2 ? 5.213 69.426 7.457 1.00 78.29 2 SER B N 1
ATOM 1299 C CA . SER B 2 2 ? 4.468 70.678 7.437 1.00 74.78 2 SER B CA 1
ATOM 1300 C C . SER B 2 2 ? 4.259 71.161 8.861 1.00 71.11 2 SER B C 1
ATOM 1301 O O . SER B 2 2 ? 5.218 71.378 9.609 1.00 66.89 2 SER B O 1
#

Radius of gyration: 14.88 Å; Cα contacts (8 Å, |Δi|>4): 323; chains: 2; bounding box: 31×30×45 Å

Sequence (159 aa):
DFTLRNARMDDIDQIIKINRLTLPENYPYYFFVEHLKEYGLAFFVAIVDNSVVGYIMPRIEWGFSNIKQLPSLVRKGHVVSIAVLEEYRRKGIATTLLEASMKSMKNDYNAEEIYLEVRVSNYPAIALYEKLNFKKVKVLKGYYADGEDAYLMARPLSS

B-factor: mean 30.49, std 12.08, range [11.81, 99.86]

InterPro domains:
  IPR000182 GNAT domain [PF00583] (24-144)
  IPR000182 GNAT domain [PS51186] (12-167)
  IPR006464 N-acetyltransferase RimI/Ard1 [TIGR01575] (21-163)
  IPR016181 Acyl-CoA N-acyltransferase [SSF55729] (11-167)
  IPR045047 N-acetyltransferase Ard1-like [PTHR23091] (13-167)

Nearest PDB structures (foldseek):
  4r3k-assembly1_A  TM=1.005E+00  e=1.332E-32  Saccharolobus solfataricus P2
  6ag5-assembly1_A  TM=9.908E-01  e=1.121E-31  Saccharolobus solfataricus P2
  6ag4-assembly1_A  TM=9.937E-01  e=2.232E-31  Saccharolobus solfataricus P2
  6th0-assembly2_B  TM=8.499E-01  e=8.081E-12  Arabidopsis thaliana
  6tgx-assembly2_B  TM=8.378E-01  e=1.253E-11  Arabidopsis thaliana